Protein AF-A0A936G268-F1 (afdb_monomer_lite)

Foldseek 3Di:
DDDPPDCPPVVVLVVLVVVLVVLVVVLVVLQCQQPVPPQGDGLVQLLQCLFDVSNVVNCVRSDPRSLVSNLVSLVCVLVSLVSQLVSLLVLQVVLVVVDVPDDPCLSCLSVLLSVLVVLLSVLSNVCSPPNHNVSSNSSNVSVVSSCVSVVSSVVSSVVSVVVVVVVVVVPD

Sequence (172 aa):
MTHPGRDRLGWPLRAGLLAVALASWAMLRFEGAMQARLLGSGILAVEFAGGPDRWADIVATNGPLGMSAVRESLRWDVAYIVLYAVVLTILLRRLARTDPSLPHLAPWLPALAAVFDLVEDGCLWASLERPSALLLATAAVCATVKFVLLGAGLGYAVRSWRRGAGRGHRLS

Structure (mmCIF, N/CA/C/O backbone):
data_AF-A0A936G268-F1
#
_entry.id   AF-A0A936G268-F1
#
loop_
_atom_site.group_PDB
_atom_site.id
_atom_site.type_symbol
_atom_site.label_atom_id
_atom_site.label_alt_id
_atom_site.label_comp_id
_atom_site.label_asym_id
_atom_site.label_entity_id
_atom_site.label_seq_id
_atom_site.pdbx_PDB_ins_code
_atom_site.Cartn_x
_atom_site.Cartn_y
_atom_site.Cartn_z
_atom_site.occupancy
_atom_site.B_iso_or_equiv
_atom_site.auth_seq_id
_atom_site.auth_comp_id
_atom_site.auth_asym_id
_atom_site.auth_atom_id
_atom_site.pdbx_PDB_model_num
ATOM 1 N N . MET A 1 1 ? -29.328 17.845 31.633 1.00 38.69 1 MET A N 1
ATOM 2 C CA . MET A 1 1 ? -28.415 18.645 30.785 1.00 38.69 1 MET A CA 1
ATOM 3 C C . MET A 1 1 ? -27.598 17.701 29.913 1.00 38.69 1 MET A C 1
ATOM 5 O O . MET A 1 1 ? -26.721 17.009 30.409 1.00 38.69 1 MET A O 1
ATOM 9 N N . THR A 1 2 ? -27.955 17.582 28.638 1.00 42.88 2 THR A N 1
ATOM 10 C CA . THR A 1 2 ? -27.318 16.695 27.652 1.00 42.88 2 THR A CA 1
ATOM 11 C C . THR A 1 2 ? -26.089 17.377 27.051 1.00 42.88 2 THR A C 1
ATOM 13 O O . THR A 1 2 ? -26.227 18.396 26.383 1.00 42.88 2 THR A O 1
ATOM 16 N N . HIS A 1 3 ? -24.887 16.839 27.278 1.00 42.44 3 HIS A N 1
ATOM 17 C CA . HIS A 1 3 ? -23.654 17.333 26.650 1.00 42.44 3 HIS A CA 1
ATOM 18 C C . HIS A 1 3 ? -23.720 17.183 25.111 1.00 42.44 3 HIS A C 1
ATOM 20 O O . HIS A 1 3 ? -23.675 16.049 24.628 1.00 42.44 3 HIS A O 1
ATOM 26 N N . PRO A 1 4 ? -23.726 18.270 24.310 1.00 45.78 4 PRO A N 1
ATOM 27 C CA . PRO A 1 4 ? -23.820 18.201 22.842 1.00 45.78 4 PRO A CA 1
ATOM 28 C C . PRO A 1 4 ? -22.492 17.837 22.142 1.00 45.78 4 PRO A C 1
ATOM 30 O O . PRO A 1 4 ? -22.325 18.046 20.944 1.00 45.78 4 PRO A O 1
ATOM 33 N N . GLY A 1 5 ? -21.493 17.338 22.875 1.00 48.84 5 GLY A N 1
ATOM 34 C CA . GLY A 1 5 ? -20.116 17.215 22.380 1.00 48.84 5 GLY A CA 1
ATOM 35 C C . GLY A 1 5 ? -19.777 15.918 21.636 1.00 48.84 5 GLY A C 1
ATOM 36 O O . GLY A 1 5 ? -18.642 15.763 21.192 1.00 48.84 5 GLY A O 1
ATOM 37 N N . ARG A 1 6 ? -20.706 14.959 21.529 1.00 53.28 6 ARG A N 1
ATOM 38 C CA . ARG A 1 6 ? -20.339 13.540 21.356 1.00 53.28 6 ARG A CA 1
ATOM 39 C C . ARG A 1 6 ? -20.062 13.066 19.919 1.00 53.28 6 ARG A C 1
ATOM 41 O O . ARG A 1 6 ? -19.471 12.002 19.775 1.00 53.28 6 ARG A O 1
ATOM 48 N N . ASP A 1 7 ? -20.356 13.865 18.885 1.00 56.00 7 ASP A N 1
ATOM 49 C CA . ASP A 1 7 ? -20.269 13.409 17.479 1.00 56.00 7 ASP A CA 1
ATOM 50 C C . ASP A 1 7 ? -19.478 14.295 16.501 1.00 56.00 7 ASP A C 1
ATOM 52 O O . ASP A 1 7 ? -19.442 14.010 15.301 1.00 56.00 7 ASP A O 1
ATOM 56 N N . ARG A 1 8 ? -18.750 15.319 16.969 1.00 59.88 8 ARG A N 1
ATOM 57 C CA . ARG A 1 8 ? -17.999 16.217 16.061 1.00 59.88 8 ARG A CA 1
ATOM 58 C C . ARG A 1 8 ? -16.944 15.503 15.200 1.00 59.88 8 ARG A C 1
ATOM 60 O O . ARG A 1 8 ? -16.616 15.993 14.128 1.00 59.88 8 ARG A O 1
ATOM 67 N N . LEU A 1 9 ? -16.461 14.330 15.625 1.00 62.62 9 LEU A N 1
ATOM 68 C CA . LEU A 1 9 ? -15.488 13.515 14.881 1.00 62.62 9 LEU A CA 1
ATOM 69 C C . LEU A 1 9 ? -16.128 12.389 14.034 1.00 62.62 9 LEU A C 1
ATOM 71 O O . LEU A 1 9 ? -15.426 11.630 13.372 1.00 62.62 9 LEU A O 1
ATOM 75 N N . GLY A 1 10 ? -17.459 12.239 14.039 1.00 75.56 10 GLY A N 1
ATOM 76 C CA . GLY A 1 10 ? -18.181 11.275 13.193 1.00 75.56 10 GLY A CA 1
ATOM 77 C C . GLY A 1 10 ? -18.172 11.642 11.715 1.00 75.56 10 GLY A C 1
ATOM 78 O O . GLY A 1 10 ? -17.800 10.821 10.878 1.00 75.56 10 GLY A O 1
ATOM 79 N N . TRP A 1 11 ? -18.540 12.883 11.405 1.00 81.06 11 TRP A N 1
ATOM 80 C CA . TRP A 1 11 ? -18.585 13.375 10.032 1.00 81.06 11 TRP A CA 1
ATOM 81 C C . TRP A 1 11 ? -17.209 13.404 9.331 1.00 81.06 11 TRP A C 1
ATOM 83 O O . TRP A 1 11 ? -17.160 12.906 8.207 1.00 81.06 11 TRP A O 1
ATOM 93 N N . PRO A 1 12 ? -16.084 13.858 9.942 1.00 84.88 12 PRO A N 1
ATOM 94 C CA . PRO A 1 12 ? -14.807 13.914 9.234 1.00 84.88 12 PRO A CA 1
ATOM 95 C C . PRO A 1 12 ? -14.247 12.517 8.974 1.00 84.88 12 PRO A C 1
ATOM 97 O O . PRO A 1 12 ? -13.629 12.296 7.944 1.00 84.88 12 PRO A O 1
ATOM 100 N N . LEU A 1 13 ? -14.504 11.546 9.860 1.00 86.88 13 LEU A N 1
ATOM 101 C CA . LEU A 1 13 ? -14.100 10.161 9.627 1.00 86.88 13 LEU A CA 1
ATOM 102 C C . LEU A 1 13 ? -14.895 9.534 8.475 1.00 86.88 13 LEU A C 1
ATOM 104 O O . LEU A 1 13 ? -14.311 8.860 7.638 1.00 86.88 13 LEU A O 1
ATOM 108 N N . ARG A 1 14 ? -16.212 9.767 8.401 1.00 88.88 14 ARG A N 1
ATOM 109 C CA . ARG A 1 14 ? -17.042 9.287 7.281 1.00 88.88 14 ARG A CA 1
ATOM 110 C C . ARG A 1 14 ? -16.630 9.936 5.961 1.00 88.88 14 ARG A C 1
ATOM 112 O O . ARG A 1 14 ? -16.483 9.230 4.972 1.00 88.88 14 ARG A O 1
ATOM 119 N N . ALA A 1 15 ? -16.405 11.250 5.969 1.00 88.19 15 ALA A N 1
ATOM 120 C CA . ALA A 1 15 ? -15.900 11.982 4.813 1.00 88.19 15 ALA A CA 1
ATOM 121 C C . ALA A 1 15 ? -14.514 11.471 4.393 1.00 88.19 15 ALA A C 1
ATOM 123 O O . ALA A 1 15 ? -14.290 11.234 3.214 1.00 88.19 15 ALA A O 1
ATOM 124 N N . GLY A 1 16 ? -13.620 11.220 5.352 1.00 88.56 16 GLY A N 1
ATOM 125 C CA . GLY A 1 16 ? -12.304 10.636 5.105 1.00 88.56 16 GLY A CA 1
ATOM 126 C C . GLY A 1 16 ? -12.374 9.221 4.530 1.00 88.56 16 GLY A C 1
ATOM 127 O O . GLY A 1 16 ? -11.677 8.925 3.571 1.00 88.56 16 GLY A O 1
ATOM 128 N N . LEU A 1 17 ? -13.248 8.356 5.052 1.00 90.88 17 LEU A N 1
ATOM 129 C CA . LEU A 1 17 ? -13.465 7.010 4.504 1.00 90.88 17 LEU A CA 1
ATOM 130 C C . LEU A 1 17 ? -14.028 7.060 3.079 1.00 90.88 17 LEU A C 1
ATOM 132 O O . LEU A 1 17 ? -13.598 6.285 2.230 1.00 90.88 17 LEU A O 1
ATOM 136 N N . LEU A 1 18 ? -14.952 7.985 2.807 1.00 91.56 18 LEU A N 1
ATOM 137 C CA . LEU A 1 18 ? -15.451 8.224 1.454 1.00 91.56 18 LEU A CA 1
ATOM 138 C C . LEU A 1 18 ? -14.334 8.735 0.536 1.00 91.56 18 LEU A C 1
ATOM 140 O O . LEU A 1 18 ? -14.209 8.251 -0.581 1.00 91.56 18 LEU A O 1
ATOM 144 N N . ALA A 1 19 ? -13.505 9.666 1.010 1.00 90.12 19 ALA A N 1
ATOM 145 C CA . ALA A 1 19 ? -12.363 10.175 0.259 1.00 90.12 19 ALA A CA 1
ATOM 146 C C . ALA A 1 19 ? -11.361 9.059 -0.064 1.00 90.12 19 ALA A C 1
ATOM 148 O O . ALA A 1 19 ? -10.931 8.962 -1.207 1.00 90.12 19 ALA A O 1
ATOM 149 N N . VAL A 1 20 ? -11.053 8.178 0.897 1.00 90.00 20 VAL A N 1
ATOM 150 C CA . VAL A 1 20 ? -10.233 6.980 0.657 1.00 90.00 20 VAL A CA 1
ATOM 151 C C . VAL A 1 20 ? -10.889 6.096 -0.398 1.00 90.00 20 VAL A C 1
ATOM 153 O O . VAL A 1 20 ? -10.226 5.747 -1.360 1.00 90.00 20 VAL A O 1
ATOM 156 N N . ALA A 1 21 ? -12.184 5.788 -0.284 1.00 89.88 21 ALA A N 1
ATOM 157 C CA . ALA A 1 21 ? -12.877 4.945 -1.260 1.00 89.88 21 ALA A CA 1
ATOM 158 C C . ALA A 1 21 ? -12.867 5.542 -2.681 1.00 89.88 21 ALA A C 1
ATOM 160 O O . ALA A 1 21 ? -12.647 4.819 -3.652 1.00 89.88 21 ALA A O 1
ATOM 161 N N . LEU A 1 22 ? -13.069 6.857 -2.806 1.00 89.62 22 LEU A N 1
ATOM 162 C CA . LEU A 1 22 ? -12.989 7.573 -4.081 1.00 89.62 22 LEU A CA 1
ATOM 163 C C . LEU A 1 22 ? -11.563 7.582 -4.639 1.00 89.62 22 LEU A C 1
ATOM 165 O O . LEU A 1 22 ? -11.381 7.365 -5.835 1.00 89.62 22 LEU A O 1
ATOM 169 N N . ALA A 1 23 ? -10.561 7.793 -3.786 1.00 86.88 23 ALA A N 1
ATOM 170 C CA . ALA A 1 23 ? -9.160 7.755 -4.184 1.00 86.88 23 ALA A CA 1
ATOM 171 C C . ALA A 1 23 ? -8.742 6.342 -4.618 1.00 86.88 23 ALA A C 1
ATOM 173 O O . ALA A 1 23 ? -8.151 6.194 -5.681 1.00 86.88 23 ALA A O 1
ATOM 174 N N . SER A 1 24 ? -9.136 5.294 -3.885 1.00 85.75 24 SER A N 1
ATOM 175 C CA . SER A 1 24 ? -8.919 3.900 -4.290 1.00 85.75 24 SER A CA 1
ATOM 176 C C . SER A 1 24 ? -9.596 3.603 -5.630 1.00 85.75 24 SER A C 1
ATOM 178 O O . SER A 1 24 ? -9.003 2.965 -6.492 1.00 85.75 24 SER A O 1
ATOM 180 N N . TRP A 1 25 ? -10.820 4.096 -5.846 1.00 87.75 25 TRP A N 1
ATOM 181 C CA . TRP A 1 25 ? -11.506 3.952 -7.131 1.00 87.75 25 TRP A CA 1
ATOM 182 C C . TRP A 1 25 ? -10.774 4.667 -8.275 1.00 87.75 25 TRP A C 1
ATOM 184 O O . TRP A 1 25 ? -10.679 4.118 -9.372 1.00 87.75 25 TRP A O 1
ATOM 194 N N . ALA A 1 26 ? -10.225 5.859 -8.029 1.00 84.25 26 ALA A N 1
ATOM 195 C CA . ALA A 1 26 ? -9.390 6.564 -8.998 1.00 84.25 26 ALA A CA 1
ATOM 196 C C . ALA A 1 26 ? -8.092 5.791 -9.291 1.00 84.25 26 ALA A C 1
ATOM 198 O O . ALA A 1 26 ? -7.748 5.621 -10.458 1.00 84.25 26 ALA A O 1
ATOM 199 N N . MET A 1 27 ? -7.436 5.236 -8.266 1.00 80.19 27 MET A N 1
ATOM 200 C CA . MET A 1 27 ? -6.242 4.396 -8.430 1.00 80.19 27 MET A CA 1
ATOM 201 C C . MET A 1 27 ? -6.522 3.145 -9.271 1.00 80.19 27 MET A C 1
ATOM 203 O O . MET A 1 27 ? -5.747 2.807 -10.164 1.00 80.19 27 MET A O 1
ATOM 207 N N . LEU A 1 28 ? -7.692 2.521 -9.106 1.00 81.62 28 LEU A N 1
ATOM 208 C CA . LEU A 1 28 ? -8.122 1.401 -9.953 1.00 81.62 28 LEU A CA 1
ATOM 209 C C . LEU A 1 28 ? -8.284 1.781 -11.435 1.00 81.62 28 LEU A C 1
ATOM 211 O O . LEU A 1 28 ? -8.257 0.903 -12.297 1.00 81.62 28 LEU A O 1
ATOM 215 N N . ARG A 1 29 ? -8.441 3.067 -11.777 1.00 78.75 29 ARG A N 1
ATOM 216 C CA . ARG A 1 29 ? -8.428 3.506 -13.183 1.00 78.75 29 ARG A CA 1
ATOM 217 C C . ARG A 1 29 ? -7.022 3.487 -13.775 1.00 78.75 29 ARG A C 1
ATOM 219 O O . ARG A 1 29 ? -6.899 3.145 -14.950 1.00 78.75 29 ARG A O 1
ATOM 226 N N . PHE A 1 30 ? -5.992 3.817 -12.990 1.00 69.56 30 PHE A N 1
ATOM 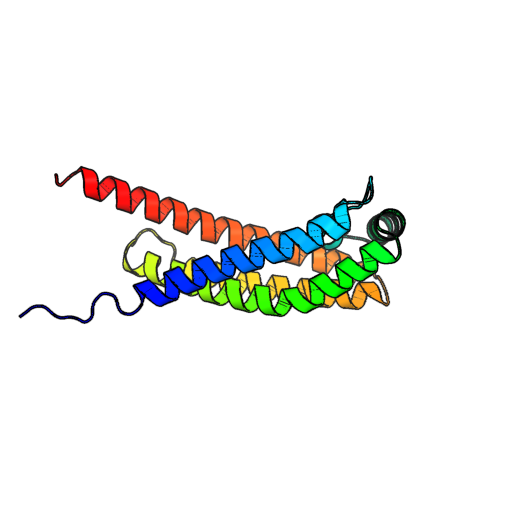227 C CA . PHE A 1 30 ? -4.598 3.653 -13.413 1.00 69.56 30 PHE A CA 1
ATOM 228 C C . PHE A 1 30 ? -4.267 2.174 -13.590 1.00 69.56 30 PHE A C 1
ATOM 230 O O . PHE A 1 30 ? -3.739 1.803 -14.634 1.00 69.56 30 PHE A O 1
ATOM 237 N N . GLU A 1 31 ? -4.708 1.324 -12.660 1.00 72.44 31 GLU A N 1
ATOM 238 C CA . GLU A 1 31 ? -4.599 -0.135 -12.787 1.00 72.44 31 GLU A CA 1
ATOM 239 C C . GLU A 1 31 ? -5.282 -0.635 -14.066 1.00 72.44 31 GLU A C 1
ATOM 241 O O . GLU A 1 31 ? -4.705 -1.400 -14.833 1.00 72.44 31 GLU A O 1
ATOM 246 N N . GLY A 1 32 ? -6.480 -0.127 -14.367 1.00 64.62 32 GLY A N 1
ATOM 247 C CA . GLY A 1 32 ? -7.167 -0.401 -15.625 1.00 64.62 32 GLY A CA 1
ATOM 248 C C . GLY A 1 32 ? -6.347 0.014 -16.847 1.00 64.62 32 GLY A C 1
ATOM 249 O O . GLY A 1 32 ? -6.275 -0.744 -17.802 1.00 64.62 32 GLY A O 1
ATOM 250 N N . ALA A 1 33 ? -5.676 1.168 -16.832 1.00 64.31 33 ALA A N 1
ATOM 251 C CA . ALA A 1 33 ? -4.787 1.578 -17.923 1.00 64.31 33 ALA A CA 1
ATOM 252 C C . ALA A 1 33 ? -3.530 0.691 -18.041 1.00 64.31 33 ALA A C 1
ATOM 254 O O . ALA A 1 33 ? -3.048 0.469 -19.152 1.00 64.31 33 ALA A O 1
ATOM 255 N N . MET A 1 34 ? -3.033 0.160 -16.920 1.00 63.72 34 MET A N 1
ATOM 256 C CA . MET A 1 34 ? -1.902 -0.774 -16.862 1.00 63.72 34 MET A CA 1
ATOM 257 C C . MET A 1 34 ? -2.290 -2.178 -17.359 1.00 63.72 34 MET A C 1
ATOM 259 O O . MET A 1 34 ? -1.510 -2.813 -18.064 1.00 63.72 34 MET A O 1
ATOM 263 N N . GLN A 1 35 ? -3.511 -2.634 -17.062 1.00 66.69 35 GLN A N 1
ATOM 264 C CA . GLN A 1 35 ? -4.033 -3.961 -17.414 1.00 66.69 35 GLN A CA 1
ATOM 265 C C . GLN A 1 35 ? -4.761 -4.018 -18.772 1.00 66.69 35 GLN A C 1
ATOM 267 O O . GLN A 1 35 ? -4.851 -5.084 -19.380 1.00 66.69 35 GLN A O 1
ATOM 272 N N . ALA A 1 36 ? -5.303 -2.901 -19.275 1.00 54.34 36 ALA A N 1
ATOM 273 C CA . ALA A 1 36 ? -6.184 -2.866 -20.455 1.00 54.34 36 ALA A CA 1
ATOM 274 C C . ALA A 1 36 ? -5.505 -3.230 -21.785 1.00 54.34 36 ALA A C 1
ATOM 276 O O . ALA A 1 36 ? -6.177 -3.309 -22.815 1.00 54.34 36 ALA A O 1
ATOM 277 N N . ARG A 1 37 ? -4.195 -3.478 -21.804 1.00 53.72 37 ARG A N 1
ATOM 278 C CA . ARG A 1 37 ? -3.529 -4.071 -22.964 1.00 53.72 37 ARG A CA 1
ATOM 279 C C . ARG A 1 37 ? -3.116 -5.486 -22.605 1.00 53.72 37 ARG A C 1
ATOM 281 O O . ARG A 1 37 ? -2.156 -5.684 -21.872 1.00 53.72 37 ARG A O 1
ATOM 288 N N . LEU A 1 38 ? -3.936 -6.425 -23.092 1.00 38.88 38 LEU A N 1
ATOM 289 C CA . LEU A 1 38 ? -3.804 -7.882 -23.012 1.00 38.88 38 LEU A CA 1
ATOM 290 C C . LEU A 1 38 ? -2.369 -8.319 -22.679 1.00 38.88 38 LEU A C 1
ATOM 292 O O . LEU A 1 38 ? -1.498 -8.205 -23.537 1.00 38.88 38 LEU A O 1
ATOM 296 N N . LEU A 1 39 ? -2.198 -8.841 -21.454 1.00 51.19 39 LEU A N 1
ATOM 297 C CA . LEU A 1 39 ? -0.974 -9.345 -20.799 1.00 51.19 39 LEU A CA 1
ATOM 298 C C . LEU A 1 39 ? -0.266 -8.386 -19.822 1.00 51.19 39 LEU A C 1
ATOM 300 O O . LEU A 1 39 ? 0.558 -8.870 -19.055 1.00 51.19 39 LEU A O 1
ATOM 304 N N . GLY A 1 40 ? -0.617 -7.096 -19.765 1.00 54.75 40 GLY A N 1
ATOM 305 C CA . GLY A 1 40 ? -0.033 -6.130 -18.821 1.00 54.75 40 GLY A CA 1
ATOM 306 C C . GLY A 1 40 ? -0.095 -6.575 -17.354 1.00 54.75 40 GLY A C 1
ATOM 307 O O . GLY A 1 40 ? -1.139 -6.996 -16.851 1.00 54.75 40 GLY A O 1
ATOM 308 N N . SER A 1 41 ? 1.034 -6.473 -16.658 1.00 67.19 41 SER A N 1
ATOM 309 C CA . SER A 1 41 ? 1.141 -6.768 -15.236 1.00 67.19 41 SER A CA 1
ATOM 310 C C . SER A 1 41 ? 0.766 -5.521 -14.425 1.00 67.19 41 SER A C 1
ATOM 312 O O . SER A 1 41 ? 1.319 -4.440 -14.648 1.00 67.19 41 SER A O 1
ATOM 314 N N . GLY A 1 42 ? -0.205 -5.674 -13.523 1.00 80.38 42 GLY A N 1
ATOM 315 C CA . GLY A 1 42 ? -0.723 -4.608 -12.663 1.00 80.38 42 GLY A CA 1
ATOM 316 C C . GLY A 1 42 ? 0.310 -4.005 -11.713 1.00 80.38 42 GLY A C 1
ATOM 317 O O . GLY A 1 42 ? 1.429 -4.514 -11.610 1.00 80.38 42 GLY A O 1
ATOM 318 N N . ILE A 1 43 ? -0.067 -2.960 -10.970 1.00 83.38 43 ILE A N 1
ATOM 319 C CA . ILE A 1 43 ? 0.840 -2.289 -10.026 1.00 83.38 43 ILE A CA 1
ATOM 320 C C . ILE A 1 43 ? 1.445 -3.285 -9.035 1.00 83.38 43 ILE A C 1
ATOM 322 O O . ILE A 1 43 ? 2.653 -3.297 -8.859 1.00 83.38 43 ILE A O 1
ATOM 326 N N . LEU A 1 44 ? 0.665 -4.249 -8.534 1.00 86.50 44 LEU A N 1
ATOM 327 C CA . LEU A 1 44 ? 1.170 -5.290 -7.631 1.00 86.50 44 LEU A CA 1
ATOM 328 C C . LEU A 1 44 ? 2.328 -6.100 -8.233 1.00 86.50 44 LEU A C 1
ATOM 330 O O . LEU A 1 44 ? 3.237 -6.511 -7.521 1.00 86.50 44 LEU A O 1
ATOM 334 N N . ALA A 1 45 ? 2.330 -6.354 -9.543 1.00 88.06 45 ALA A N 1
ATOM 335 C CA . ALA A 1 45 ? 3.446 -7.064 -10.160 1.00 88.06 45 ALA A CA 1
ATOM 336 C C . ALA A 1 45 ? 4.733 -6.233 -10.109 1.00 88.06 45 ALA A C 1
ATOM 338 O O . ALA A 1 45 ? 5.798 -6.797 -9.873 1.00 88.06 45 ALA A O 1
ATOM 339 N N . VAL A 1 46 ? 4.615 -4.914 -10.279 1.00 88.12 46 VAL A N 1
ATOM 340 C CA . VAL A 1 46 ? 5.707 -3.939 -10.154 1.00 88.12 46 VAL A CA 1
ATOM 341 C C . VAL A 1 46 ? 6.241 -3.930 -8.719 1.00 88.12 46 VAL A C 1
ATOM 343 O O . VAL A 1 46 ? 7.445 -4.090 -8.525 1.00 88.12 46 VAL A O 1
ATOM 346 N N . GLU A 1 47 ? 5.356 -3.835 -7.722 1.00 91.75 47 GLU A N 1
ATOM 347 C CA . GLU A 1 47 ? 5.715 -3.846 -6.293 1.00 91.75 47 GLU A CA 1
ATOM 348 C C . GLU A 1 47 ? 6.434 -5.147 -5.892 1.00 91.75 47 GLU A C 1
ATOM 350 O O . GLU A 1 47 ? 7.434 -5.139 -5.175 1.00 91.75 47 GLU A O 1
ATOM 355 N N . PHE A 1 48 ? 5.964 -6.285 -6.415 1.00 93.06 48 PHE A N 1
ATOM 356 C CA . PHE A 1 48 ? 6.506 -7.618 -6.137 1.00 93.06 48 PHE A CA 1
ATOM 357 C C . PHE A 1 48 ? 7.478 -8.128 -7.207 1.00 93.06 48 PHE A C 1
ATOM 359 O O . PHE A 1 48 ? 7.704 -9.342 -7.310 1.00 93.06 48 PHE A O 1
ATOM 366 N N . ALA A 1 49 ? 8.081 -7.232 -7.994 1.00 92.50 49 ALA A N 1
ATOM 367 C CA . ALA A 1 49 ? 9.094 -7.619 -8.971 1.00 92.50 49 ALA A CA 1
ATOM 368 C C . ALA A 1 49 ? 10.260 -8.339 -8.277 1.00 92.50 49 ALA A C 1
ATOM 370 O O . ALA A 1 49 ? 10.702 -9.389 -8.738 1.00 92.50 49 ALA A O 1
ATOM 371 N N . GLY A 1 50 ? 10.728 -7.809 -7.140 1.00 89.38 50 GLY A N 1
ATOM 372 C CA . GLY A 1 50 ? 11.678 -8.465 -6.230 1.00 89.38 50 GLY A CA 1
ATOM 373 C C . GLY A 1 50 ? 13.100 -8.663 -6.769 1.00 89.38 50 GLY A C 1
ATOM 374 O O . GLY A 1 50 ? 14.023 -8.856 -5.983 1.00 89.38 50 GLY A O 1
ATOM 375 N N . GLY A 1 51 ? 13.309 -8.579 -8.084 1.00 94.00 51 GLY A N 1
ATOM 376 C CA . GLY A 1 51 ? 14.612 -8.713 -8.720 1.00 94.00 51 GLY A CA 1
ATOM 377 C C . GLY A 1 51 ? 14.623 -8.264 -10.187 1.00 94.00 51 GLY A C 1
ATOM 378 O O . GLY A 1 51 ? 13.560 -8.052 -10.777 1.00 94.00 51 GLY A O 1
ATOM 379 N N . PRO A 1 52 ? 15.821 -8.100 -10.781 1.00 93.81 52 PRO A N 1
ATOM 380 C CA . PRO A 1 52 ? 15.983 -7.479 -12.097 1.00 93.81 52 PRO A CA 1
ATOM 381 C C . PRO A 1 52 ? 15.351 -8.266 -13.247 1.00 93.81 52 PRO A C 1
ATOM 383 O O . PRO A 1 52 ? 14.779 -7.648 -14.138 1.00 93.81 52 PRO A O 1
ATOM 386 N N . ASP A 1 53 ? 15.414 -9.599 -13.213 1.00 94.00 53 ASP A N 1
ATOM 387 C CA . ASP A 1 53 ? 14.887 -10.447 -14.292 1.00 94.00 53 ASP A CA 1
ATOM 388 C C . ASP A 1 53 ? 13.368 -10.281 -14.419 1.00 94.00 53 ASP A C 1
ATOM 390 O O . ASP A 1 53 ? 12.850 -9.905 -15.468 1.00 94.00 53 ASP A O 1
ATOM 394 N N . ARG A 1 54 ? 12.653 -10.424 -13.298 1.00 92.31 54 ARG A N 1
ATOM 395 C CA . ARG A 1 54 ? 11.201 -10.228 -13.251 1.00 92.31 54 ARG A CA 1
ATOM 396 C C . ARG A 1 54 ? 10.800 -8.786 -13.563 1.00 92.31 54 ARG A C 1
ATOM 398 O O . ARG A 1 54 ? 9.764 -8.560 -14.180 1.00 92.31 54 ARG A O 1
ATOM 405 N N . TRP A 1 55 ? 11.606 -7.807 -13.153 1.00 93.62 55 TRP A N 1
ATOM 406 C CA . TRP A 1 55 ? 11.393 -6.411 -13.533 1.00 93.62 55 TRP A CA 1
ATOM 407 C C . TRP A 1 55 ? 11.511 -6.202 -15.045 1.00 93.62 55 TRP A C 1
ATOM 409 O O . TRP A 1 55 ? 10.677 -5.513 -15.629 1.00 93.62 55 TRP A O 1
ATOM 419 N N . ALA A 1 56 ? 12.506 -6.812 -15.693 1.00 93.00 56 ALA A N 1
ATOM 420 C CA . ALA A 1 56 ? 12.663 -6.747 -17.142 1.00 93.00 56 ALA A CA 1
ATOM 421 C C . ALA A 1 56 ? 11.454 -7.362 -17.864 1.00 93.00 56 ALA A C 1
ATOM 423 O O . ALA A 1 56 ? 10.946 -6.751 -18.805 1.00 93.00 56 ALA A O 1
ATOM 424 N N . ASP A 1 57 ? 10.936 -8.491 -17.373 1.00 91.69 57 ASP A N 1
ATOM 425 C CA . ASP A 1 57 ? 9.718 -9.116 -17.903 1.00 91.69 57 ASP A CA 1
ATOM 426 C C . ASP A 1 57 ? 8.501 -8.190 -17.777 1.00 91.69 57 ASP A C 1
ATOM 428 O O . ASP A 1 57 ? 7.744 -8.015 -18.734 1.00 91.69 57 ASP A O 1
ATOM 432 N N . ILE A 1 58 ? 8.331 -7.545 -16.619 1.00 90.56 58 ILE A N 1
ATOM 433 C CA . ILE A 1 58 ? 7.263 -6.566 -16.368 1.00 90.56 58 ILE A CA 1
ATOM 434 C C . ILE A 1 58 ? 7.376 -5.382 -17.327 1.00 90.56 58 ILE A C 1
ATOM 436 O O . ILE A 1 58 ? 6.387 -4.995 -17.947 1.00 90.56 58 ILE A O 1
ATOM 440 N N . VAL A 1 59 ? 8.575 -4.820 -17.491 1.00 90.81 59 VAL A N 1
ATOM 441 C CA . VAL A 1 59 ? 8.824 -3.690 -18.398 1.00 90.81 59 VAL A CA 1
ATOM 442 C C . VAL A 1 59 ? 8.536 -4.080 -19.847 1.00 90.81 59 VAL A C 1
ATOM 444 O O . VAL A 1 59 ? 7.881 -3.319 -20.562 1.00 90.81 59 VAL A O 1
ATOM 447 N N . ALA A 1 60 ? 8.983 -5.262 -20.278 1.00 90.25 60 ALA A N 1
ATOM 448 C CA . ALA A 1 60 ? 8.734 -5.774 -21.622 1.00 90.25 60 ALA A CA 1
ATOM 449 C C . ALA A 1 60 ? 7.236 -5.993 -21.875 1.00 90.25 60 ALA A C 1
ATOM 451 O O . ALA A 1 60 ? 6.727 -5.632 -22.936 1.00 90.25 60 ALA A O 1
ATOM 452 N N . THR A 1 61 ? 6.526 -6.522 -20.878 1.00 88.44 61 THR A N 1
ATOM 453 C CA . THR A 1 61 ? 5.091 -6.821 -20.952 1.00 88.44 61 THR A CA 1
ATOM 454 C C . THR A 1 61 ? 4.236 -5.552 -20.933 1.00 88.44 61 THR A C 1
ATOM 456 O O . THR A 1 61 ? 3.308 -5.409 -21.727 1.00 88.44 61 THR A O 1
ATOM 459 N N . ASN A 1 62 ? 4.559 -4.597 -20.059 1.00 84.81 62 ASN A N 1
ATOM 460 C CA . ASN A 1 62 ? 3.820 -3.341 -19.911 1.00 84.81 62 ASN A CA 1
ATOM 461 C C . ASN A 1 62 ? 4.125 -2.345 -21.044 1.00 84.81 62 ASN A C 1
ATOM 463 O O . ASN A 1 62 ? 3.290 -1.499 -21.388 1.00 84.81 62 ASN A O 1
ATOM 467 N N . GLY A 1 63 ? 5.322 -2.427 -21.628 1.00 88.44 63 GLY A N 1
ATOM 468 C CA . GLY A 1 63 ? 5.795 -1.525 -22.671 1.00 88.44 63 GLY A CA 1
ATOM 469 C C . GLY A 1 63 ? 5.881 -0.054 -22.225 1.00 88.44 63 GLY A C 1
ATOM 470 O O . GLY A 1 63 ? 5.619 0.290 -21.069 1.00 88.44 63 GLY A O 1
ATOM 471 N N . PRO A 1 64 ? 6.218 0.871 -23.144 1.00 87.31 64 PRO A N 1
ATOM 472 C CA . PRO A 1 64 ? 6.443 2.280 -22.801 1.00 87.31 64 PRO A CA 1
ATOM 473 C C . PRO A 1 64 ? 5.222 2.972 -22.183 1.00 87.31 64 PRO A C 1
ATOM 475 O O . PRO A 1 64 ? 5.356 3.780 -21.266 1.00 87.31 64 PRO A O 1
ATOM 478 N N . LEU A 1 65 ? 4.021 2.644 -22.668 1.00 84.31 65 LEU A N 1
ATOM 479 C CA . LEU A 1 65 ? 2.780 3.236 -22.172 1.00 84.31 65 LEU A CA 1
ATOM 480 C C . LEU A 1 65 ? 2.396 2.687 -20.795 1.00 84.31 65 LEU A C 1
ATOM 482 O O . LEU A 1 65 ? 2.049 3.479 -19.922 1.00 84.31 65 LEU A O 1
ATOM 486 N N . GLY A 1 66 ? 2.530 1.378 -20.558 1.00 84.88 66 GLY A N 1
ATOM 487 C CA . GLY A 1 66 ? 2.304 0.807 -19.231 1.00 84.88 66 GLY A CA 1
ATOM 488 C C . GLY A 1 66 ? 3.299 1.356 -18.210 1.00 84.88 66 GLY A C 1
ATOM 489 O O . GLY A 1 66 ? 2.895 1.781 -17.134 1.00 84.88 66 GLY A O 1
ATOM 490 N N . MET A 1 67 ? 4.576 1.495 -18.577 1.00 89.81 67 MET A N 1
ATOM 491 C CA . MET A 1 67 ? 5.575 2.114 -17.695 1.00 89.81 67 MET A CA 1
ATOM 492 C C . MET A 1 67 ? 5.344 3.616 -17.470 1.00 89.81 67 MET A C 1
ATOM 494 O O . MET A 1 67 ? 5.672 4.135 -16.402 1.00 89.81 67 MET A O 1
ATOM 498 N N . SER A 1 68 ? 4.735 4.327 -18.425 1.00 89.31 68 SER A N 1
ATOM 499 C CA . SER A 1 68 ? 4.289 5.707 -18.195 1.00 89.31 68 SER A CA 1
ATOM 500 C C . SER A 1 68 ? 3.146 5.781 -17.177 1.00 89.31 68 SER A C 1
ATOM 502 O O . SER A 1 68 ? 3.144 6.678 -16.337 1.00 89.31 68 SER A O 1
ATOM 504 N N . ALA A 1 69 ? 2.234 4.802 -17.194 1.00 86.88 69 ALA A N 1
ATOM 505 C CA . ALA A 1 69 ? 1.166 4.683 -16.208 1.00 86.88 69 ALA A CA 1
ATOM 506 C C . ALA A 1 69 ? 1.705 4.295 -14.822 1.00 86.88 69 ALA A C 1
ATOM 508 O O . ALA A 1 69 ? 1.260 4.881 -13.844 1.00 86.88 69 ALA A O 1
ATOM 509 N N . VAL A 1 70 ? 2.717 3.415 -14.732 1.00 89.44 70 VAL A N 1
ATOM 510 C CA . VAL A 1 70 ? 3.440 3.136 -13.469 1.00 89.44 70 VAL A CA 1
ATOM 511 C C . VAL A 1 70 ? 3.989 4.430 -12.875 1.00 89.44 70 VAL A C 1
ATOM 513 O O . VAL A 1 70 ? 3.740 4.740 -11.714 1.00 89.44 70 VAL A O 1
ATOM 516 N N . ARG A 1 71 ? 4.711 5.217 -13.682 1.00 91.88 71 ARG A N 1
ATOM 517 C CA . ARG A 1 71 ? 5.286 6.490 -13.232 1.00 91.88 71 ARG A CA 1
ATOM 518 C C . ARG A 1 71 ? 4.210 7.461 -12.756 1.00 91.88 71 ARG A C 1
ATOM 520 O O . ARG A 1 71 ? 4.410 8.142 -11.757 1.00 91.88 71 ARG A O 1
ATOM 527 N N . GLU A 1 72 ? 3.097 7.557 -13.474 1.00 90.88 72 GLU A N 1
ATOM 528 C CA . GLU A 1 72 ? 2.005 8.437 -13.066 1.00 90.88 72 GLU A CA 1
ATOM 529 C C . GLU A 1 72 ? 1.326 7.936 -11.785 1.00 90.88 72 GLU A C 1
ATOM 531 O O . GLU A 1 72 ? 1.087 8.736 -10.888 1.00 90.88 72 GLU A O 1
ATOM 536 N N . SER A 1 73 ? 1.115 6.624 -11.644 1.00 88.75 73 SER A N 1
ATOM 537 C CA . SER A 1 73 ? 0.586 6.009 -10.421 1.00 88.75 73 SER A CA 1
ATOM 538 C C . SER A 1 73 ? 1.434 6.377 -9.203 1.00 88.75 73 SER A C 1
ATOM 540 O O . SER A 1 73 ? 0.898 6.933 -8.249 1.00 88.75 73 SER A O 1
ATOM 542 N N . LEU A 1 74 ? 2.759 6.193 -9.274 1.00 92.12 74 LEU A N 1
ATOM 543 C CA . LEU A 1 74 ? 3.685 6.521 -8.178 1.00 92.12 74 LEU A CA 1
ATOM 544 C C . LEU A 1 74 ? 3.658 8.010 -7.781 1.00 92.12 74 LEU A C 1
ATOM 546 O O . LEU A 1 74 ? 3.892 8.354 -6.627 1.00 92.12 74 LEU A O 1
ATOM 550 N N . ARG A 1 75 ? 3.354 8.928 -8.713 1.00 92.31 75 ARG A N 1
ATOM 551 C CA . ARG A 1 75 ? 3.210 10.361 -8.381 1.00 92.31 75 ARG A CA 1
ATOM 552 C C . ARG A 1 75 ? 1.994 10.627 -7.504 1.00 92.31 75 ARG A C 1
ATOM 554 O O . ARG A 1 75 ? 2.058 11.467 -6.608 1.00 92.31 75 ARG A O 1
ATOM 561 N N . TRP A 1 76 ? 0.886 9.955 -7.799 1.00 90.69 76 TRP A N 1
ATOM 562 C CA . TRP A 1 76 ? -0.357 10.100 -7.045 1.00 90.69 76 TRP A CA 1
ATOM 563 C C . TRP A 1 76 ? -0.350 9.285 -5.754 1.00 90.69 76 TRP A C 1
ATOM 565 O O . TRP A 1 76 ? -1.076 9.635 -4.818 1.00 90.69 76 TRP A O 1
ATOM 575 N N . ASP A 1 77 ? 0.487 8.252 -5.679 1.00 92.00 77 ASP A N 1
ATOM 576 C CA . ASP A 1 77 ? 0.492 7.322 -4.559 1.00 92.00 77 ASP A CA 1
ATOM 577 C C . ASP A 1 77 ? 0.894 7.989 -3.246 1.00 92.00 77 ASP A C 1
ATOM 579 O O . ASP A 1 77 ? 0.201 7.844 -2.249 1.00 92.00 77 ASP A O 1
ATOM 583 N N . VAL A 1 78 ? 1.857 8.915 -3.256 1.00 92.62 78 VAL A N 1
ATOM 584 C CA . VAL A 1 78 ? 2.213 9.703 -2.059 1.00 92.62 78 VAL A CA 1
ATOM 585 C C . VAL A 1 78 ? 0.995 10.396 -1.425 1.00 92.62 78 VAL A C 1
ATOM 587 O O . VAL A 1 78 ? 0.829 10.395 -0.200 1.00 92.62 78 VAL A O 1
ATOM 590 N N . ALA A 1 79 ? 0.112 10.982 -2.238 1.00 92.81 79 ALA A N 1
ATOM 591 C CA . ALA A 1 79 ? -1.099 11.629 -1.735 1.00 92.81 79 ALA A CA 1
ATOM 592 C C . ALA A 1 79 ? -2.105 10.602 -1.188 1.00 92.81 79 ALA A C 1
ATOM 594 O O . ALA A 1 79 ? -2.743 10.842 -0.156 1.00 92.81 79 ALA A O 1
ATOM 595 N N . TYR A 1 80 ? -2.226 9.453 -1.855 1.00 93.19 80 TYR A N 1
ATOM 596 C CA . TYR A 1 80 ? -3.060 8.340 -1.411 1.00 93.19 80 TYR A CA 1
ATOM 597 C C . TYR A 1 80 ? -2.559 7.736 -0.091 1.00 93.19 80 TYR A C 1
ATOM 599 O O . TYR A 1 80 ? -3.364 7.530 0.822 1.00 93.19 80 TYR A O 1
ATOM 607 N N . ILE A 1 81 ? -1.243 7.566 0.056 1.00 96.12 81 ILE A N 1
ATOM 608 C CA . ILE A 1 81 ? -0.566 7.083 1.259 1.00 96.12 81 ILE A CA 1
ATOM 609 C C . ILE A 1 81 ? -0.904 7.952 2.458 1.00 96.12 81 ILE A C 1
ATOM 611 O O . ILE A 1 81 ? -1.408 7.462 3.471 1.00 96.12 81 ILE A O 1
ATOM 615 N N . VAL A 1 82 ? -0.702 9.265 2.338 1.00 95.31 82 VAL A N 1
ATOM 616 C CA . VAL A 1 82 ? -1.034 10.211 3.413 1.00 95.31 82 VAL A CA 1
ATOM 617 C C . VAL A 1 82 ? -2.516 10.123 3.776 1.00 95.31 82 VAL A C 1
ATOM 619 O O . VAL A 1 82 ? -2.868 10.075 4.961 1.00 95.31 82 VAL A O 1
ATOM 622 N N . LEU A 1 83 ? -3.393 10.069 2.771 1.00 94.94 83 LEU A N 1
ATOM 623 C CA . LEU A 1 83 ? -4.835 10.014 2.978 1.00 94.94 83 LEU A CA 1
ATOM 624 C C . LEU A 1 83 ? -5.257 8.747 3.733 1.00 94.94 83 LEU A C 1
ATOM 626 O O . LEU A 1 83 ? -5.922 8.853 4.772 1.00 94.94 83 LEU A O 1
ATOM 630 N N . TYR A 1 84 ? -4.876 7.558 3.256 1.00 94.81 84 TYR A N 1
ATOM 631 C CA . TYR A 1 84 ? -5.271 6.318 3.922 1.00 94.81 84 TYR A CA 1
ATOM 632 C C . TYR A 1 84 ? -4.627 6.216 5.309 1.00 94.81 84 TYR A C 1
ATOM 634 O O . TYR A 1 84 ? -5.297 5.795 6.257 1.00 94.81 84 TYR A O 1
ATOM 642 N N . ALA A 1 85 ? -3.368 6.639 5.470 1.00 96.69 85 ALA A N 1
ATOM 643 C CA . ALA A 1 85 ? -2.646 6.544 6.736 1.00 96.69 85 ALA A CA 1
ATOM 644 C C . ALA A 1 85 ? -3.360 7.332 7.833 1.00 96.69 85 ALA A C 1
ATOM 646 O O . ALA A 1 85 ? -3.609 6.809 8.924 1.00 96.69 85 ALA A O 1
ATOM 647 N N . VAL A 1 86 ? -3.751 8.573 7.533 1.00 95.56 86 VAL A N 1
ATOM 648 C CA . VAL A 1 86 ? -4.473 9.446 8.466 1.00 95.56 86 VAL A CA 1
ATOM 649 C C . VAL A 1 86 ? -5.846 8.867 8.794 1.00 95.56 86 VAL A C 1
ATOM 651 O O . VAL A 1 86 ? -6.187 8.710 9.971 1.00 95.56 86 VAL A O 1
ATOM 654 N N . VAL A 1 87 ? -6.634 8.515 7.776 1.00 95.38 87 VAL A N 1
ATOM 655 C CA . VAL A 1 87 ? -8.018 8.053 7.960 1.00 95.38 87 VAL A CA 1
ATOM 656 C C . VAL A 1 87 ? -8.068 6.746 8.750 1.00 95.38 87 VAL A C 1
ATOM 658 O O . VAL A 1 87 ? -8.816 6.647 9.730 1.00 95.38 87 VAL A O 1
ATOM 661 N N . LEU A 1 88 ? -7.247 5.758 8.387 1.00 95.62 88 LEU A N 1
ATOM 662 C CA . LEU A 1 88 ? -7.215 4.461 9.064 1.00 95.62 88 LEU A CA 1
ATOM 663 C C . LEU A 1 88 ? -6.629 4.561 10.478 1.00 95.62 88 LEU A C 1
ATOM 665 O O . LEU A 1 88 ? -7.125 3.900 11.394 1.00 95.62 88 LEU A O 1
ATOM 669 N N . THR A 1 89 ? -5.639 5.430 10.700 1.00 96.25 89 THR A N 1
ATOM 670 C CA . THR A 1 89 ? -5.114 5.702 12.049 1.00 96.25 89 THR A CA 1
ATOM 671 C C . THR A 1 89 ? -6.201 6.296 12.945 1.00 96.25 89 THR A C 1
ATOM 673 O O . THR A 1 89 ? -6.399 5.837 14.072 1.00 96.25 89 THR A O 1
ATOM 676 N N . ILE A 1 90 ? -6.959 7.288 12.462 1.00 94.69 90 ILE A N 1
ATOM 677 C CA . ILE A 1 90 ? -8.072 7.881 13.221 1.00 94.69 90 ILE A CA 1
ATOM 678 C C . ILE A 1 90 ? -9.153 6.832 13.505 1.00 94.69 90 ILE A C 1
ATOM 680 O O . ILE A 1 90 ? -9.650 6.762 14.635 1.00 94.69 90 ILE A O 1
ATOM 684 N N . LEU A 1 91 ? -9.491 5.998 12.515 1.00 94.50 91 LEU A N 1
ATOM 685 C CA . LEU A 1 91 ? -10.444 4.900 12.671 1.00 94.50 91 LEU A CA 1
ATOM 686 C C . LEU A 1 91 ? -10.022 3.957 13.803 1.00 94.50 91 LEU A C 1
ATOM 688 O O . LEU A 1 91 ? -10.791 3.741 14.741 1.00 94.50 91 LEU A O 1
ATOM 692 N N . LEU A 1 92 ? -8.794 3.435 13.764 1.00 94.88 92 LEU A N 1
ATOM 693 C CA . LEU A 1 92 ? -8.313 2.482 14.766 1.00 94.88 92 LEU A CA 1
ATOM 694 C C . LEU A 1 92 ? -8.113 3.120 16.142 1.00 94.88 92 LEU A C 1
ATOM 696 O O . LEU A 1 92 ? -8.436 2.490 17.148 1.00 94.88 92 LEU A O 1
ATOM 700 N N . ARG A 1 93 ? -7.694 4.390 16.221 1.00 94.50 93 ARG A N 1
ATOM 701 C CA . ARG A 1 93 ? -7.670 5.145 17.490 1.00 94.50 93 ARG A CA 1
ATOM 702 C C . ARG A 1 93 ? -9.063 5.278 18.097 1.00 94.50 93 ARG A C 1
ATOM 704 O O . ARG A 1 93 ? -9.212 5.178 19.312 1.00 94.50 93 ARG A O 1
ATOM 711 N N . ARG A 1 94 ? -10.091 5.506 17.276 1.00 91.19 94 ARG A N 1
ATOM 712 C CA . ARG A 1 94 ? -11.480 5.573 17.747 1.00 91.19 94 ARG A CA 1
ATOM 713 C C . ARG A 1 94 ? -11.965 4.209 18.226 1.00 91.19 94 ARG A C 1
ATOM 715 O O . ARG A 1 94 ? -12.579 4.134 19.287 1.00 91.19 94 ARG A O 1
ATOM 722 N N . LEU A 1 95 ? -11.656 3.146 17.487 1.00 91.50 95 LEU A N 1
ATOM 723 C CA . LEU A 1 95 ? -12.019 1.785 17.876 1.00 91.50 95 LEU A CA 1
ATOM 724 C C . LEU A 1 95 ? -11.334 1.362 19.175 1.00 91.50 95 LEU A C 1
ATOM 726 O O . LEU A 1 95 ? -12.022 0.864 20.057 1.00 91.50 95 LEU A O 1
ATOM 730 N N . ALA A 1 96 ? -10.050 1.671 19.370 1.00 92.38 96 ALA A N 1
ATOM 731 C CA . ALA A 1 96 ? -9.326 1.367 20.610 1.00 92.38 96 ALA A CA 1
ATOM 732 C C . ALA A 1 96 ? -9.966 1.989 21.867 1.00 92.38 96 ALA A C 1
ATOM 734 O O . ALA A 1 96 ? -9.872 1.424 22.951 1.00 92.38 96 ALA A O 1
ATOM 735 N N . ARG A 1 97 ? -10.673 3.123 21.736 1.00 89.81 97 ARG A N 1
ATOM 736 C CA . ARG A 1 97 ? -11.419 3.745 22.851 1.00 89.81 97 ARG A CA 1
ATOM 737 C C . ARG A 1 97 ? -12.716 3.017 23.210 1.00 89.81 97 ARG A C 1
ATOM 739 O O . ARG A 1 97 ? -13.285 3.281 24.261 1.00 89.81 97 ARG A O 1
ATOM 746 N N . THR A 1 98 ? -13.224 2.173 22.317 1.00 88.06 98 THR A N 1
ATOM 747 C CA . THR A 1 98 ? -14.540 1.519 22.445 1.00 88.06 98 THR A CA 1
ATOM 748 C C . THR A 1 98 ? -14.451 -0.005 22.503 1.00 88.06 98 THR A C 1
ATOM 750 O O . THR A 1 98 ? -15.362 -0.659 23.009 1.00 88.06 98 THR A O 1
ATOM 753 N N . ASP A 1 99 ? -13.343 -0.577 22.034 1.00 89.25 99 ASP A N 1
ATOM 754 C CA . ASP A 1 99 ? -13.038 -1.997 22.089 1.00 89.25 99 ASP A CA 1
ATOM 755 C C . ASP A 1 99 ? -11.754 -2.229 22.903 1.00 89.25 99 ASP A C 1
ATOM 757 O O . ASP A 1 99 ? -10.657 -2.147 22.348 1.00 89.25 99 ASP A O 1
ATOM 761 N N . PRO A 1 100 ? -11.867 -2.571 24.200 1.00 88.38 100 PRO A N 1
ATOM 762 C CA . PRO A 1 100 ? -10.708 -2.828 25.056 1.00 88.38 100 PRO A CA 1
ATOM 763 C C . PRO A 1 100 ? -9.907 -4.072 24.641 1.00 88.38 100 PRO A C 1
ATOM 765 O O . PRO A 1 100 ? -8.829 -4.310 25.171 1.00 88.38 100 PRO A O 1
ATOM 768 N N . SER A 1 101 ? -10.410 -4.879 23.698 1.00 90.31 101 SER A N 1
ATOM 769 C CA . SER A 1 101 ? -9.683 -6.033 23.158 1.00 90.31 101 SER A CA 1
ATOM 770 C C . SER A 1 101 ? -8.760 -5.690 21.984 1.00 90.31 101 SER A C 1
ATOM 772 O O . SER A 1 101 ? -8.138 -6.589 21.413 1.00 90.31 101 SER A O 1
ATOM 774 N N . LEU A 1 102 ? -8.726 -4.430 21.538 1.00 92.56 102 LEU A N 1
ATOM 775 C CA . LEU A 1 102 ? -7.798 -3.995 20.499 1.00 92.56 102 LEU A CA 1
ATOM 776 C C . LEU A 1 102 ? -6.376 -3.923 21.086 1.00 92.56 102 LEU A C 1
ATOM 778 O O . LEU A 1 102 ? -6.190 -3.286 22.123 1.00 92.56 102 LEU A O 1
ATOM 782 N N . PRO A 1 103 ? -5.359 -4.523 20.443 1.00 94.12 103 PRO A N 1
ATOM 783 C CA . PRO A 1 103 ? -3.979 -4.376 20.895 1.00 94.12 103 PRO A CA 1
ATOM 784 C C . PRO A 1 103 ? -3.533 -2.912 20.906 1.00 94.12 103 PRO A C 1
ATOM 786 O O . PRO A 1 103 ? -3.921 -2.139 20.029 1.00 94.12 103 PRO A O 1
ATOM 789 N N . HIS A 1 104 ? -2.649 -2.544 21.839 1.00 93.06 104 HIS A N 1
ATOM 790 C CA . HIS A 1 104 ? -2.178 -1.159 21.981 1.00 93.06 104 HIS A CA 1
ATOM 791 C C . HIS A 1 104 ? -1.475 -0.616 20.721 1.00 93.06 104 HIS A C 1
ATOM 793 O O . HIS A 1 104 ? -1.510 0.586 20.466 1.00 93.06 104 HIS A O 1
ATOM 799 N N . LEU A 1 105 ? -0.869 -1.503 19.921 1.00 94.94 105 LEU A N 1
ATOM 800 C CA . LEU A 1 105 ? -0.206 -1.156 18.661 1.00 94.94 105 LEU A CA 1
ATOM 801 C C . LEU A 1 105 ? -1.171 -1.014 17.485 1.00 94.94 105 LEU A C 1
ATOM 803 O O . LEU A 1 105 ? -0.801 -0.405 16.487 1.00 94.94 105 LEU A O 1
ATOM 807 N N . ALA A 1 106 ? -2.399 -1.539 17.579 1.00 95.06 106 ALA A N 1
ATOM 808 C CA . ALA A 1 106 ? -3.340 -1.536 16.459 1.00 95.06 106 ALA A CA 1
ATOM 809 C C . ALA A 1 106 ? -3.559 -0.133 15.854 1.00 95.06 106 ALA A C 1
ATOM 811 O O . ALA A 1 106 ? -3.519 -0.016 14.631 1.00 95.06 106 ALA A O 1
ATOM 812 N N . PRO A 1 107 ? -3.695 0.952 16.645 1.00 95.88 107 PRO A N 1
ATOM 813 C CA . PRO A 1 107 ? -3.850 2.298 16.099 1.00 95.88 107 PRO A CA 1
ATOM 814 C C . PRO A 1 107 ? -2.652 2.831 15.309 1.00 95.88 107 PRO A C 1
ATOM 816 O O . PRO A 1 107 ? -2.816 3.805 14.582 1.00 95.88 107 PRO A O 1
ATOM 819 N N . TRP A 1 108 ? -1.470 2.234 15.459 1.00 96.81 108 TRP A N 1
ATOM 820 C CA . TRP A 1 108 ? -0.244 2.652 14.779 1.00 96.81 108 TRP A CA 1
ATOM 821 C C . TRP A 1 108 ? 0.036 1.863 13.500 1.00 96.81 108 TRP A C 1
ATOM 823 O O . TRP A 1 108 ? 0.855 2.302 12.699 1.00 96.81 108 TRP A O 1
ATOM 833 N N . LEU A 1 109 ? -0.659 0.742 13.274 1.00 97.69 109 LEU A N 1
ATOM 834 C CA . LEU A 1 109 ? -0.427 -0.113 12.106 1.00 97.69 109 LEU A CA 1
ATOM 835 C C . LEU A 1 109 ? -0.547 0.636 10.769 1.00 97.69 109 LEU A C 1
ATOM 837 O O . LEU A 1 109 ? 0.350 0.462 9.950 1.00 97.69 109 LEU A O 1
ATOM 841 N N . PRO A 1 110 ? -1.557 1.501 10.529 1.00 97.56 110 PRO A N 1
ATOM 842 C CA . PRO A 1 110 ? -1.659 2.201 9.248 1.00 97.56 110 PRO A CA 1
ATOM 843 C C . PRO A 1 110 ? -0.550 3.234 9.042 1.00 97.56 110 PRO A C 1
ATOM 845 O O . PRO A 1 110 ? -0.083 3.411 7.925 1.00 97.56 110 PRO A O 1
ATOM 848 N N . ALA A 1 111 ? -0.103 3.893 10.115 1.00 97.25 111 ALA A N 1
ATOM 849 C CA . ALA A 1 111 ? 1.012 4.831 10.048 1.00 97.25 111 ALA A CA 1
ATOM 850 C C . ALA A 1 111 ? 2.339 4.110 9.764 1.00 97.25 111 ALA A C 1
ATOM 852 O O . ALA A 1 111 ? 3.133 4.591 8.966 1.00 97.25 111 ALA A O 1
ATOM 853 N N . LEU A 1 112 ? 2.565 2.943 10.378 1.00 97.75 112 LEU A N 1
ATOM 854 C CA . LEU A 1 112 ? 3.728 2.110 10.071 1.00 97.75 112 LEU A CA 1
ATOM 855 C C . LEU A 1 112 ? 3.671 1.584 8.635 1.00 97.75 112 LEU A C 1
ATOM 857 O O . LEU A 1 112 ? 4.680 1.642 7.944 1.00 97.75 112 LEU A O 1
ATOM 861 N N . ALA A 1 113 ? 2.503 1.131 8.170 1.00 98.06 113 ALA A N 1
ATOM 862 C CA . ALA A 1 113 ? 2.323 0.689 6.790 1.00 98.06 113 ALA A CA 1
ATOM 863 C C . ALA A 1 113 ? 2.694 1.788 5.791 1.00 98.06 113 ALA A C 1
ATOM 865 O O . ALA A 1 113 ? 3.453 1.522 4.871 1.00 98.06 113 ALA A O 1
ATOM 866 N N . ALA A 1 114 ? 2.256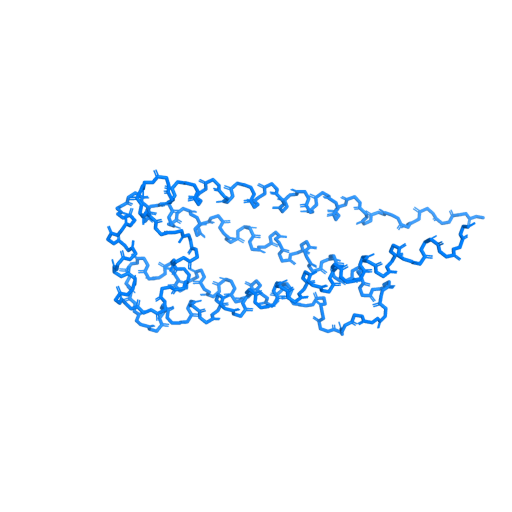 3.024 6.044 1.00 97.94 114 ALA A N 1
ATOM 867 C CA . ALA A 1 114 ? 2.581 4.180 5.218 1.00 97.94 114 ALA A CA 1
ATOM 868 C C . ALA A 1 114 ? 4.085 4.470 5.135 1.00 97.94 114 ALA A C 1
ATOM 870 O O . ALA A 1 114 ? 4.569 4.895 4.094 1.00 97.94 114 ALA A O 1
ATOM 871 N N . VAL A 1 115 ? 4.846 4.223 6.207 1.00 98.19 115 VAL A N 1
ATOM 872 C CA . VAL A 1 115 ? 6.312 4.354 6.163 1.00 98.19 115 VAL A CA 1
ATOM 873 C C . VAL A 1 115 ? 6.917 3.326 5.209 1.00 98.19 115 VAL A C 1
ATOM 875 O O . VAL A 1 115 ? 7.780 3.683 4.414 1.00 98.19 115 VAL A O 1
ATOM 878 N N . PHE A 1 116 ? 6.467 2.069 5.265 1.00 98.25 116 PHE A N 1
ATOM 879 C CA . PHE A 1 116 ? 6.933 1.040 4.331 1.00 98.25 116 PHE A CA 1
ATOM 880 C C . PHE A 1 116 ? 6.518 1.350 2.889 1.00 98.25 116 PHE A C 1
ATOM 882 O O . PHE A 1 116 ? 7.343 1.196 1.997 1.00 98.25 116 PHE A O 1
ATOM 889 N N . ASP A 1 117 ? 5.302 1.855 2.688 1.00 97.62 117 ASP A N 1
ATOM 890 C CA . ASP A 1 117 ? 4.777 2.271 1.382 1.00 97.62 117 ASP A CA 1
ATOM 891 C C . ASP A 1 117 ? 5.634 3.381 0.751 1.00 97.62 117 ASP A C 1
ATOM 893 O O . ASP A 1 117 ? 6.091 3.268 -0.377 1.00 97.62 117 ASP A O 1
ATOM 897 N N . LEU A 1 118 ? 5.996 4.413 1.522 1.00 97.88 118 LEU A N 1
ATOM 898 C CA . LEU A 1 118 ? 6.868 5.489 1.030 1.00 97.88 118 LEU A CA 1
ATOM 899 C C . LEU A 1 118 ? 8.282 5.004 0.670 1.00 97.88 118 LEU A C 1
ATOM 901 O O . LEU A 1 118 ? 8.899 5.522 -0.263 1.00 97.88 118 LEU A O 1
ATOM 905 N N . VAL A 1 119 ? 8.828 4.046 1.428 1.00 98.19 119 VAL A N 1
ATOM 906 C CA . VAL A 1 119 ? 10.150 3.465 1.133 1.00 98.19 119 VAL A CA 1
ATOM 907 C C . VAL A 1 119 ? 10.094 2.639 -0.146 1.00 98.19 119 VAL A C 1
ATOM 909 O O . VAL A 1 119 ? 11.000 2.732 -0.976 1.00 98.19 119 VAL A O 1
ATOM 912 N N . GLU A 1 120 ? 9.040 1.849 -0.311 1.00 97.06 120 GLU A N 1
ATOM 913 C CA . GLU A 1 120 ? 8.795 1.096 -1.530 1.00 97.06 120 GLU A CA 1
ATOM 914 C C . GLU A 1 120 ? 8.653 2.014 -2.742 1.00 97.06 120 GLU A C 1
ATOM 916 O O . GLU A 1 120 ? 9.401 1.833 -3.701 1.00 97.06 120 GLU A O 1
ATOM 921 N N . ASP A 1 121 ? 7.774 3.015 -2.685 1.00 96.50 121 ASP A N 1
ATOM 922 C CA . ASP A 1 121 ? 7.559 3.975 -3.770 1.00 96.50 121 ASP A CA 1
ATOM 923 C C . ASP A 1 121 ? 8.863 4.643 -4.190 1.00 96.50 121 ASP A C 1
ATOM 925 O O . ASP A 1 121 ? 9.166 4.751 -5.379 1.00 96.50 121 ASP A O 1
ATOM 929 N N . GLY A 1 122 ? 9.685 5.043 -3.216 1.00 97.25 122 GLY A N 1
ATOM 930 C CA . GLY A 1 122 ? 11.012 5.593 -3.477 1.00 97.25 122 GLY A CA 1
ATOM 931 C C . GLY A 1 122 ? 11.931 4.601 -4.199 1.00 97.25 122 GLY A C 1
ATOM 932 O O . GLY A 1 122 ? 12.632 4.974 -5.145 1.00 97.25 122 GLY A O 1
ATOM 933 N N . CYS A 1 123 ? 11.914 3.329 -3.793 1.00 97.38 123 CYS A N 1
ATOM 934 C CA . CYS A 1 123 ? 12.701 2.271 -4.429 1.00 97.38 123 CYS A CA 1
ATOM 935 C C . CYS A 1 123 ? 12.217 1.958 -5.852 1.00 97.38 123 CYS A C 1
ATOM 937 O O . CYS A 1 123 ? 13.042 1.787 -6.757 1.00 97.38 123 CYS A O 1
ATOM 939 N N . LEU A 1 124 ? 10.901 1.908 -6.073 1.00 95.81 124 LEU A N 1
ATOM 940 C CA . LEU A 1 124 ? 10.298 1.707 -7.390 1.00 95.81 124 LEU A CA 1
ATOM 941 C C . LEU A 1 124 ? 10.588 2.891 -8.308 1.00 95.81 124 LEU A C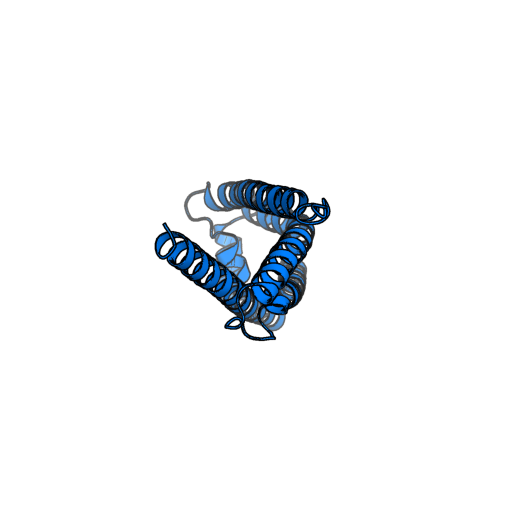 1
ATOM 943 O O . LEU A 1 124 ? 11.014 2.689 -9.445 1.00 95.81 124 LEU A O 1
ATOM 947 N N . TRP A 1 125 ? 10.458 4.118 -7.801 1.00 96.38 125 TRP A N 1
ATOM 948 C CA . TRP A 1 125 ? 10.774 5.335 -8.543 1.00 96.38 125 TRP A CA 1
ATOM 949 C C . TRP A 1 125 ? 12.226 5.345 -9.019 1.00 96.38 125 TRP A C 1
ATOM 951 O O . TRP A 1 125 ? 12.488 5.551 -10.203 1.00 96.38 125 TRP A O 1
ATOM 961 N N . ALA A 1 126 ? 13.175 5.049 -8.127 1.00 96.31 126 ALA A N 1
ATOM 962 C CA . ALA A 1 126 ? 14.587 4.931 -8.489 1.00 96.31 126 ALA A CA 1
ATOM 963 C C . ALA A 1 126 ? 14.834 3.805 -9.515 1.00 96.31 126 ALA A C 1
ATOM 965 O O . ALA A 1 126 ? 15.656 3.949 -10.425 1.00 96.31 126 ALA A O 1
ATOM 966 N N . SER A 1 127 ? 14.080 2.706 -9.417 1.00 95.50 127 SER A N 1
ATOM 967 C CA . SER A 1 127 ? 14.177 1.566 -10.338 1.00 95.50 127 SER A CA 1
ATOM 968 C C . SER A 1 127 ? 13.636 1.860 -11.741 1.00 95.50 127 SER A C 1
ATOM 970 O O . SER A 1 127 ? 14.033 1.179 -12.687 1.00 95.50 127 SER A O 1
ATOM 972 N N . LEU A 1 128 ? 12.798 2.892 -11.915 1.00 93.56 128 LEU A N 1
ATOM 973 C CA . LEU A 1 128 ? 12.379 3.360 -13.244 1.00 93.56 128 LEU A CA 1
ATOM 974 C C . LEU A 1 128 ? 13.546 3.924 -14.065 1.00 93.56 128 LEU A C 1
ATOM 976 O O . LEU A 1 128 ? 13.488 3.897 -15.294 1.00 93.56 128 LEU A O 1
ATOM 980 N N . GLU A 1 129 ? 14.576 4.462 -13.409 1.00 92.31 129 GLU A N 1
ATOM 981 C CA . GLU A 1 129 ? 15.761 5.015 -14.073 1.00 92.31 129 GLU A CA 1
ATOM 982 C C . GLU A 1 129 ? 16.911 4.010 -14.112 1.00 92.31 129 GLU A C 1
ATOM 984 O O . GLU A 1 129 ? 17.558 3.836 -15.146 1.00 92.31 129 GLU A O 1
ATOM 989 N N . ARG A 1 130 ? 17.192 3.366 -12.973 1.00 93.50 130 ARG A N 1
ATOM 990 C CA . ARG A 1 130 ? 18.301 2.419 -12.814 1.00 93.50 130 ARG A CA 1
ATOM 991 C C . ARG A 1 130 ? 17.859 1.245 -11.938 1.00 93.50 130 ARG A C 1
ATOM 993 O O . ARG A 1 130 ? 18.059 1.290 -10.721 1.00 93.50 130 ARG A O 1
ATOM 1000 N N . PRO A 1 131 ? 17.264 0.192 -12.525 1.00 93.19 131 PRO A N 1
ATOM 1001 C CA . PRO A 1 131 ? 16.839 -0.966 -11.754 1.00 93.19 131 PRO A CA 1
ATOM 1002 C C . PRO A 1 131 ? 18.053 -1.654 -11.128 1.00 93.19 131 PRO A C 1
ATOM 1004 O O . PRO A 1 131 ? 19.081 -1.861 -11.773 1.00 93.19 131 PRO A O 1
ATOM 1007 N N . SER A 1 132 ? 17.932 -2.022 -9.855 1.00 95.81 132 SER A N 1
ATOM 1008 C CA . SER A 1 132 ? 18.940 -2.812 -9.152 1.00 95.81 132 SER A CA 1
ATOM 1009 C C . SER A 1 132 ? 18.269 -3.871 -8.291 1.00 95.81 132 SER A C 1
ATOM 1011 O O . SER A 1 132 ? 17.155 -3.672 -7.804 1.00 95.81 132 SER A O 1
ATOM 1013 N N . ALA A 1 133 ? 18.960 -4.991 -8.077 1.00 96.00 133 ALA A N 1
ATOM 1014 C CA . ALA A 1 133 ? 18.437 -6.079 -7.256 1.00 96.00 133 ALA A CA 1
ATOM 1015 C C . ALA A 1 133 ? 18.092 -5.610 -5.834 1.00 96.00 133 ALA A C 1
ATOM 1017 O O . ALA A 1 133 ? 17.056 -5.994 -5.303 1.00 96.00 133 ALA A O 1
ATOM 1018 N N . LEU A 1 134 ? 18.914 -4.732 -5.244 1.00 97.19 134 LEU A N 1
ATOM 1019 C CA . LEU A 1 134 ? 18.681 -4.219 -3.894 1.00 97.19 134 LEU A CA 1
ATOM 1020 C C . LEU A 1 134 ? 17.423 -3.346 -3.811 1.00 97.19 134 LEU A C 1
ATOM 1022 O O . LEU A 1 134 ? 16.631 -3.530 -2.890 1.00 97.19 134 LEU A O 1
ATOM 1026 N N . LEU A 1 135 ? 17.223 -2.421 -4.757 1.00 97.50 135 LEU A N 1
ATOM 1027 C CA . LEU A 1 135 ? 16.039 -1.554 -4.768 1.00 97.50 135 LEU A CA 1
ATOM 1028 C C . LEU A 1 135 ? 14.760 -2.375 -4.951 1.00 97.50 135 LEU A C 1
ATOM 1030 O O . LEU A 1 135 ? 13.819 -2.219 -4.180 1.00 97.50 135 LEU A O 1
ATOM 1034 N N . LEU A 1 136 ? 14.754 -3.293 -5.918 1.00 97.19 136 LEU A N 1
ATOM 1035 C CA . LEU A 1 136 ? 13.589 -4.125 -6.223 1.00 97.19 136 LEU A CA 1
ATOM 1036 C C . LEU A 1 136 ? 13.261 -5.108 -5.090 1.00 97.19 136 LEU A C 1
ATOM 1038 O O . LEU A 1 136 ? 12.091 -5.309 -4.772 1.00 97.19 136 LEU A O 1
ATOM 1042 N N . ALA A 1 137 ? 14.276 -5.687 -4.442 1.00 97.38 137 ALA A N 1
ATOM 1043 C CA . ALA A 1 137 ? 14.077 -6.537 -3.272 1.00 97.38 137 ALA A CA 1
ATOM 1044 C C . ALA A 1 137 ? 13.560 -5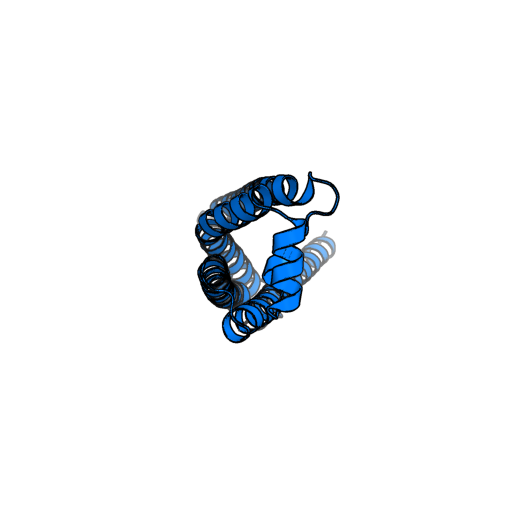.734 -2.069 1.00 97.38 137 ALA A C 1
ATOM 1046 O O . ALA A 1 137 ? 12.657 -6.189 -1.369 1.00 97.38 137 ALA A O 1
ATOM 1047 N N . THR A 1 138 ? 14.099 -4.529 -1.847 1.00 97.69 138 THR A N 1
ATOM 1048 C CA . THR A 1 138 ? 13.642 -3.636 -0.770 1.00 97.69 138 THR A CA 1
ATOM 1049 C C . THR A 1 138 ? 12.187 -3.240 -0.988 1.00 97.69 138 THR A C 1
ATOM 1051 O O . THR A 1 138 ? 11.389 -3.388 -0.068 1.00 97.69 138 THR A O 1
ATOM 1054 N N . ALA A 1 139 ? 11.827 -2.838 -2.212 1.00 97.06 139 ALA A N 1
ATOM 1055 C CA . ALA A 1 139 ? 10.449 -2.545 -2.592 1.00 97.06 139 ALA A CA 1
ATOM 1056 C C . ALA A 1 139 ? 9.522 -3.731 -2.286 1.00 97.06 139 ALA A C 1
ATOM 1058 O O . ALA A 1 139 ? 8.567 -3.574 -1.534 1.00 97.06 139 ALA A O 1
ATOM 1059 N N . ALA A 1 140 ? 9.861 -4.941 -2.737 1.00 96.94 140 ALA A N 1
ATOM 1060 C CA . ALA A 1 140 ? 9.028 -6.123 -2.506 1.00 96.94 140 ALA A CA 1
ATOM 1061 C C . ALA A 1 140 ? 8.873 -6.490 -1.016 1.00 96.94 140 ALA A C 1
ATOM 1063 O O . ALA A 1 140 ? 7.794 -6.905 -0.576 1.00 96.94 140 ALA A O 1
ATOM 1064 N N . VAL A 1 141 ? 9.930 -6.336 -0.211 1.00 97.94 141 VAL A N 1
ATOM 1065 C CA . VAL A 1 141 ? 9.855 -6.553 1.244 1.00 97.94 141 VAL A CA 1
ATOM 1066 C C . VAL A 1 141 ? 8.971 -5.493 1.897 1.00 97.94 141 VAL A C 1
ATOM 1068 O O . VAL A 1 141 ? 8.088 -5.841 2.683 1.00 97.94 141 VAL A O 1
ATOM 1071 N N . CYS A 1 142 ? 9.163 -4.220 1.559 1.00 98.00 142 CYS A N 1
ATOM 1072 C CA . CYS A 1 142 ? 8.343 -3.120 2.058 1.00 98.00 142 CYS A CA 1
ATOM 1073 C C . CYS A 1 142 ? 6.867 -3.297 1.673 1.00 98.00 142 CYS A C 1
ATOM 1075 O O . CYS A 1 142 ? 6.012 -3.223 2.558 1.00 98.00 142 CYS A O 1
ATOM 1077 N N . ALA A 1 143 ? 6.583 -3.670 0.423 1.00 96.31 143 ALA A N 1
ATOM 1078 C CA . ALA A 1 143 ? 5.251 -4.012 -0.069 1.00 96.31 143 ALA A CA 1
ATOM 1079 C C . ALA A 1 143 ? 4.628 -5.164 0.745 1.00 96.31 143 ALA A C 1
ATOM 1081 O O . ALA A 1 143 ? 3.493 -5.102 1.222 1.00 96.31 143 ALA A O 1
ATOM 1082 N N . THR A 1 144 ? 5.396 -6.223 1.008 1.00 97.25 144 THR A N 1
ATOM 1083 C CA . THR A 1 144 ? 4.921 -7.342 1.838 1.00 97.25 144 THR A CA 1
ATOM 1084 C C . THR A 1 144 ? 4.537 -6.865 3.241 1.00 97.25 144 THR A C 1
ATOM 1086 O O . THR A 1 144 ? 3.456 -7.178 3.748 1.00 97.25 144 THR A O 1
ATOM 1089 N N . VAL A 1 145 ? 5.410 -6.080 3.875 1.00 97.88 145 VAL A N 1
ATOM 1090 C CA . VAL A 1 145 ? 5.191 -5.582 5.235 1.00 97.88 145 VAL A CA 1
ATOM 1091 C C . VAL A 1 145 ? 4.005 -4.612 5.287 1.00 97.88 145 VAL A C 1
ATOM 1093 O O . VAL A 1 145 ? 3.169 -4.758 6.185 1.00 97.88 145 VAL A O 1
ATOM 1096 N N . LYS A 1 146 ? 3.856 -3.681 4.327 1.00 96.38 146 LYS A N 1
ATOM 1097 C CA . LYS A 1 146 ? 2.709 -2.749 4.285 1.00 96.38 146 LYS A CA 1
ATOM 1098 C C . LYS A 1 146 ? 1.388 -3.512 4.196 1.00 96.38 146 LYS A C 1
ATOM 1100 O O . LYS A 1 146 ? 0.484 -3.237 4.988 1.00 96.38 146 LYS A O 1
ATOM 1105 N N . PHE A 1 147 ? 1.287 -4.530 3.335 1.00 95.62 147 PHE A N 1
ATOM 1106 C CA . PHE A 1 147 ? 0.050 -5.303 3.187 1.00 95.62 147 PHE A CA 1
ATOM 1107 C C . PHE A 1 147 ? -0.297 -6.096 4.443 1.00 95.62 147 PHE A C 1
ATOM 1109 O O . PHE A 1 147 ? -1.466 -6.138 4.832 1.00 95.62 147 PHE A O 1
ATOM 1116 N N . VAL A 1 148 ? 0.695 -6.676 5.125 1.00 97.88 148 VAL A N 1
ATOM 1117 C CA . VAL A 1 148 ? 0.471 -7.364 6.406 1.00 97.88 148 VAL A CA 1
ATOM 1118 C C . VAL A 1 148 ? -0.046 -6.388 7.465 1.00 97.88 148 VAL A C 1
ATOM 1120 O O . VAL A 1 148 ? -1.021 -6.689 8.159 1.00 97.88 148 VAL A O 1
ATOM 1123 N N . LEU A 1 149 ? 0.557 -5.202 7.576 1.00 97.81 149 LEU A N 1
ATOM 1124 C CA . LEU A 1 149 ? 0.155 -4.178 8.545 1.00 97.81 149 LEU A CA 1
ATOM 1125 C C . LEU A 1 149 ? -1.252 -3.632 8.261 1.00 97.81 149 LEU A C 1
ATOM 1127 O O . LEU A 1 149 ? -2.076 -3.552 9.179 1.00 97.81 149 LEU A O 1
ATOM 1131 N N . LEU A 1 150 ? -1.555 -3.301 7.002 1.00 96.44 150 LEU A N 1
ATOM 1132 C CA . LEU A 1 150 ? -2.884 -2.841 6.586 1.00 96.44 150 LEU A CA 1
ATOM 1133 C C . LEU A 1 150 ? -3.934 -3.935 6.765 1.00 96.44 150 LEU A C 1
ATOM 1135 O O . LEU A 1 150 ? -4.996 -3.673 7.333 1.00 96.44 150 LEU A O 1
ATOM 1139 N N . GLY A 1 151 ? -3.627 -5.168 6.361 1.00 96.81 151 GLY A N 1
ATOM 1140 C CA . GLY A 1 151 ? -4.501 -6.326 6.535 1.00 96.81 151 GLY A CA 1
ATOM 1141 C C . GLY A 1 151 ? -4.830 -6.580 8.005 1.00 96.81 151 GLY A C 1
ATOM 1142 O O . GLY A 1 151 ? -5.998 -6.745 8.361 1.00 96.81 151 GLY A O 1
ATOM 1143 N N . ALA A 1 152 ? -3.828 -6.521 8.887 1.00 97.06 152 ALA A N 1
ATOM 1144 C CA . ALA A 1 152 ? -4.032 -6.629 10.329 1.00 97.06 152 ALA A CA 1
ATOM 1145 C C . ALA A 1 152 ? -4.893 -5.477 10.874 1.00 97.06 152 ALA A C 1
ATOM 1147 O O . ALA A 1 152 ? -5.850 -5.718 11.615 1.00 97.06 152 ALA A O 1
ATOM 1148 N N . GLY A 1 153 ? -4.604 -4.232 10.481 1.00 96.00 153 GLY A N 1
ATOM 1149 C CA . GLY A 1 153 ? -5.384 -3.054 10.866 1.00 96.00 153 GLY A CA 1
ATOM 1150 C C . GLY A 1 153 ? -6.858 -3.164 10.463 1.00 96.00 153 GLY A C 1
ATOM 1151 O O . GLY A 1 153 ? -7.750 -2.998 11.298 1.00 96.00 153 GLY A O 1
ATOM 1152 N N . LEU A 1 154 ? -7.130 -3.522 9.209 1.00 94.62 154 LEU A N 1
ATOM 1153 C CA . LEU A 1 154 ? -8.487 -3.745 8.703 1.00 94.62 154 LEU A CA 1
ATOM 1154 C C . LEU A 1 154 ? -9.170 -4.925 9.404 1.00 94.62 154 LEU A C 1
ATOM 1156 O O . LEU A 1 154 ? -10.336 -4.820 9.790 1.00 94.62 154 LEU A O 1
ATOM 1160 N N . GLY A 1 155 ? -8.442 -6.016 9.648 1.00 96.25 155 GLY A N 1
ATOM 1161 C CA . GLY A 1 155 ? -8.934 -7.169 10.401 1.00 96.25 155 GLY A CA 1
ATOM 1162 C C . GLY A 1 155 ? -9.391 -6.790 11.811 1.00 96.25 155 GLY A C 1
ATOM 1163 O O . GLY A 1 155 ? -10.485 -7.173 12.239 1.00 96.25 155 GLY A O 1
ATOM 1164 N N . TYR A 1 156 ? -8.612 -5.964 12.516 1.00 94.62 156 TYR A N 1
ATOM 1165 C CA . TYR A 1 156 ? -9.011 -5.411 13.811 1.00 94.62 156 TYR A CA 1
ATOM 1166 C C . TYR A 1 156 ? -10.259 -4.536 13.705 1.00 94.62 156 TYR A C 1
ATOM 1168 O O . TYR A 1 156 ? -11.163 -4.676 14.534 1.00 94.62 156 TYR A O 1
ATOM 1176 N N . ALA A 1 157 ? -10.346 -3.684 12.680 1.00 92.69 157 ALA A N 1
ATOM 1177 C CA . ALA A 1 157 ? -11.503 -2.822 12.474 1.00 92.69 157 ALA A CA 1
ATOM 1178 C C . ALA A 1 157 ? -12.796 -3.625 12.259 1.00 92.69 157 ALA A C 1
ATOM 1180 O O . ALA A 1 157 ? -13.794 -3.397 12.948 1.00 92.69 157 ALA A O 1
ATOM 1181 N N . VAL A 1 158 ? -12.757 -4.628 11.379 1.00 94.00 158 VAL A N 1
ATOM 1182 C CA . VAL A 1 158 ? -13.895 -5.517 11.096 1.00 94.00 158 VAL A CA 1
ATOM 1183 C C . VAL A 1 158 ? -14.286 -6.324 12.332 1.00 94.00 158 VAL A C 1
ATOM 1185 O O . VAL A 1 158 ? -15.470 -6.408 12.668 1.00 94.00 158 VAL A O 1
ATOM 1188 N N . ARG A 1 159 ? -13.310 -6.895 13.051 1.00 93.50 159 ARG A N 1
ATOM 1189 C CA . ARG A 1 159 ? -13.566 -7.653 14.286 1.00 93.50 159 ARG A CA 1
ATOM 1190 C C . ARG A 1 159 ? -14.246 -6.784 15.341 1.00 93.50 159 ARG A C 1
ATOM 1192 O O . ARG A 1 159 ? -15.188 -7.235 15.992 1.00 93.50 159 ARG A O 1
ATOM 1199 N N . SER A 1 160 ? -13.758 -5.560 15.523 1.00 90.38 160 SER A N 1
ATOM 1200 C CA . SER A 1 160 ? -14.299 -4.601 16.486 1.00 9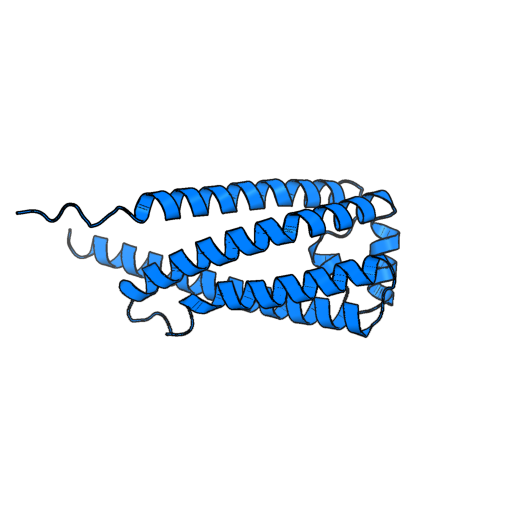0.38 160 SER A CA 1
ATOM 1201 C C . SER A 1 160 ? -15.736 -4.205 16.132 1.00 90.38 160 SER A C 1
ATOM 1203 O O . SER A 1 160 ? -16.628 -4.274 16.980 1.00 90.38 160 SER A O 1
ATOM 1205 N N . TRP A 1 161 ? -15.995 -3.917 14.852 1.00 86.50 161 TRP A N 1
ATOM 1206 C CA . TRP A 1 161 ? -17.332 -3.597 14.350 1.00 86.50 161 TRP A CA 1
ATOM 1207 C C . TRP A 1 161 ? -18.336 -4.738 14.569 1.00 86.50 161 TRP A C 1
ATOM 1209 O O . TRP A 1 161 ? -19.414 -4.509 15.121 1.00 86.50 161 TRP A O 1
ATOM 1219 N N . ARG A 1 162 ? -17.962 -5.985 14.244 1.00 89.06 162 ARG A N 1
ATOM 1220 C CA . ARG A 1 162 ? -18.812 -7.172 14.472 1.00 89.06 162 ARG A CA 1
ATOM 1221 C C . ARG A 1 162 ? -19.154 -7.371 15.952 1.00 89.06 162 ARG A C 1
ATOM 1223 O O . ARG A 1 162 ? -20.296 -7.684 16.284 1.00 89.06 162 ARG A O 1
ATOM 1230 N N . ARG A 1 163 ? -18.188 -7.158 16.856 1.00 86.06 163 ARG A N 1
ATOM 1231 C CA . ARG A 1 163 ? -18.415 -7.239 18.313 1.00 86.06 163 ARG A CA 1
ATOM 1232 C C . ARG A 1 163 ? -19.337 -6.130 18.819 1.00 86.06 163 ARG A C 1
ATOM 1234 O O . ARG A 1 163 ? -20.151 -6.386 19.702 1.00 86.06 163 ARG A O 1
ATOM 1241 N N . GLY A 1 164 ? -19.227 -4.924 18.264 1.00 79.56 164 GLY A N 1
ATOM 1242 C CA . GLY A 1 164 ? -20.126 -3.809 18.570 1.00 79.56 164 GLY A CA 1
ATOM 1243 C C . GLY A 1 164 ? -21.571 -4.087 18.147 1.00 79.56 164 GLY A C 1
ATOM 1244 O O . GLY A 1 164 ? -22.481 -3.932 18.959 1.00 79.56 164 GLY A O 1
ATOM 1245 N N . ALA A 1 165 ? -21.778 -4.578 16.921 1.00 74.62 165 ALA A N 1
ATOM 1246 C CA . ALA A 1 165 ? -23.105 -4.915 16.396 1.00 74.62 165 ALA A CA 1
ATOM 1247 C C . ALA A 1 165 ? -23.803 -6.020 17.215 1.00 74.62 165 ALA A C 1
ATOM 1249 O O . ALA A 1 165 ? -24.983 -5.906 17.538 1.00 74.62 165 ALA A O 1
ATOM 1250 N N . GLY A 1 166 ? -23.061 -7.051 17.638 1.00 66.50 166 GLY A N 1
ATOM 1251 C CA . GLY A 1 166 ? -23.604 -8.148 18.450 1.00 66.50 166 GLY A CA 1
ATOM 1252 C C . GLY A 1 166 ? -24.004 -7.768 19.884 1.00 66.50 166 GLY A C 1
ATOM 1253 O O . GLY A 1 166 ? -24.768 -8.500 20.511 1.00 66.50 166 GLY A O 1
ATOM 1254 N N . ARG A 1 167 ? -23.514 -6.640 20.419 1.00 60.91 167 ARG A N 1
ATOM 1255 C CA . ARG A 1 167 ? -23.931 -6.116 21.735 1.00 60.91 167 ARG A CA 1
ATOM 1256 C C . ARG A 1 167 ? -25.243 -5.333 21.664 1.00 60.91 167 ARG A C 1
ATOM 1258 O O . ARG A 1 167 ? -26.000 -5.370 22.625 1.00 60.91 167 ARG A O 1
ATOM 1265 N N . GLY A 1 168 ? -25.528 -4.679 20.534 1.00 58.06 168 GLY A N 1
ATOM 1266 C CA . GLY A 1 168 ? -26.777 -3.936 20.325 1.00 58.06 168 GLY A CA 1
ATOM 1267 C C . GLY A 1 168 ? -28.022 -4.828 20.302 1.00 58.06 168 GLY A C 1
ATOM 1268 O O . GLY A 1 168 ? -29.065 -4.416 20.787 1.00 58.06 168 GLY A O 1
ATOM 1269 N N . HIS A 1 169 ? -27.896 -6.072 19.830 1.00 50.12 169 HIS A N 1
ATOM 1270 C CA . HIS A 1 169 ? -29.007 -7.033 19.769 1.00 50.12 169 HIS A CA 1
ATOM 1271 C C . HIS A 1 169 ? -29.332 -7.754 21.087 1.00 50.12 169 HIS A C 1
ATOM 1273 O O . HIS A 1 169 ? -30.336 -8.450 21.149 1.00 50.12 169 HIS A O 1
ATOM 1279 N N . ARG A 1 170 ? -28.505 -7.636 22.135 1.00 52.06 170 ARG A N 1
ATOM 1280 C CA . ARG A 1 170 ? -28.766 -8.295 23.435 1.00 52.06 170 ARG A CA 1
ATOM 1281 C C . ARG A 1 170 ? -29.494 -7.404 24.445 1.00 52.06 170 ARG A C 1
ATOM 1283 O O . ARG A 1 170 ? -29.708 -7.839 25.570 1.00 52.06 170 ARG A O 1
ATOM 1290 N N . LEU A 1 171 ? -29.811 -6.165 24.072 1.00 49.19 171 LEU A N 1
ATOM 1291 C CA . LEU A 1 171 ? -30.415 -5.158 24.953 1.00 49.19 171 LEU A CA 1
ATOM 1292 C C . LEU A 1 171 ? -31.754 -4.612 24.420 1.00 49.19 171 LEU A C 1
ATOM 1294 O O . LEU A 1 171 ? -32.255 -3.629 24.960 1.00 49.19 171 LEU A O 1
ATOM 1298 N N . SER A 1 172 ? -32.309 -5.229 23.373 1.00 44.81 172 SER A N 1
ATOM 1299 C CA . SER A 1 172 ? -33.655 -4.978 22.835 1.00 44.81 172 SER A CA 1
ATOM 1300 C C . SER A 1 172 ? -34.539 -6.187 23.084 1.00 44.81 172 SER A C 1
ATOM 1302 O O . SER A 1 172 ? -35.694 -5.990 23.502 1.00 44.81 172 SER A O 1
#

Radius of gyration: 19.35 Å; chains: 1; bounding box: 53×29×54 Å

pLDDT: mean 86.24, std 14.8, range [38.69, 98.25]

Secondary structure (DSSP, 8-state):
---TTTTTTHHHHHHHHHHHHHHHHHHHHHHHHHHSSTT---HHHHHT--SHHHHHHHHHHHHHHHHHHHHHHHHHHHHHHHHHHHHHHHHHHHHHTT-TTS-TTGGGHHHH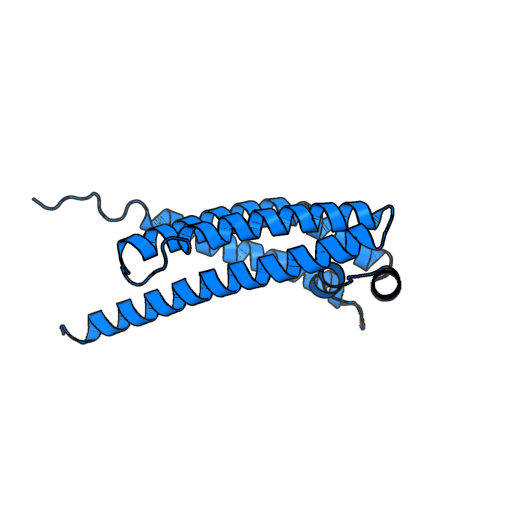HHHHHHHHHHHHHHHHHS--HHHHHHHHHHHHHHHHHHHHHHHHHHHHHHHHHHHHTT--